Protein AF-A0A937T3F0-F1 (afdb_monomer_lite)

Radius of gyration: 25.73 Å; chains: 1; bounding box: 34×61×82 Å

Structure (mmCIF, N/CA/C/O backbone):
data_AF-A0A937T3F0-F1
#
_entry.id   AF-A0A937T3F0-F1
#
loop_
_atom_site.group_PDB
_atom_site.id
_atom_site.type_symbol
_atom_site.label_atom_id
_atom_site.label_alt_id
_atom_site.label_comp_id
_atom_site.label_asym_id
_atom_site.label_entity_id
_atom_site.label_seq_id
_atom_site.pdbx_PDB_ins_code
_atom_site.Cartn_x
_atom_site.Cartn_y
_atom_site.Cartn_z
_atom_site.occupancy
_atom_site.B_iso_or_equiv
_atom_site.auth_seq_id
_atom_site.auth_comp_id
_atom_site.auth_asym_id
_atom_site.auth_atom_id
_atom_site.pdbx_PDB_model_num
ATOM 1 N N . MET A 1 1 ? -2.212 37.760 59.067 1.00 41.66 1 MET A N 1
ATOM 2 C CA . MET A 1 1 ? -2.129 38.181 57.652 1.00 41.66 1 MET A CA 1
ATOM 3 C C . MET A 1 1 ? -2.619 36.973 56.883 1.00 41.66 1 MET A C 1
ATOM 5 O O . MET A 1 1 ? -1.853 36.043 56.664 1.00 41.66 1 MET A O 1
ATOM 9 N N . ASP A 1 2 ? -3.934 36.895 56.703 1.00 41.84 2 ASP A N 1
ATOM 10 C CA . ASP A 1 2 ? -4.606 35.639 56.376 1.00 41.84 2 ASP A CA 1
ATOM 11 C C . ASP A 1 2 ? -4.432 35.323 54.893 1.00 41.84 2 ASP A C 1
ATOM 13 O O . ASP A 1 2 ? -4.973 35.988 54.011 1.00 41.84 2 ASP A O 1
ATOM 17 N N . ILE A 1 3 ? -3.623 34.303 54.632 1.00 43.62 3 ILE A N 1
ATOM 18 C CA . ILE A 1 3 ? -3.515 33.634 53.343 1.00 43.62 3 ILE A CA 1
ATOM 19 C C . ILE A 1 3 ? -4.802 32.833 53.131 1.00 43.62 3 ILE A C 1
ATOM 21 O O . ILE A 1 3 ? -4.951 31.730 53.653 1.00 43.62 3 ILE A O 1
ATOM 25 N N . TYR A 1 4 ? -5.748 33.403 52.380 1.00 43.75 4 TYR A N 1
ATOM 26 C CA . TYR A 1 4 ? -6.885 32.670 51.826 1.00 43.75 4 TYR A CA 1
ATOM 27 C C . TYR A 1 4 ? -6.345 31.563 50.911 1.00 43.75 4 TYR A C 1
ATOM 29 O O . TYR A 1 4 ? -6.092 31.769 49.725 1.00 43.75 4 TYR A O 1
ATOM 37 N N . SER A 1 5 ? -6.145 30.372 51.475 1.00 49.00 5 SER A N 1
ATOM 38 C CA . SER A 1 5 ? -6.075 29.138 50.705 1.00 49.00 5 SER A CA 1
ATOM 39 C C . SER A 1 5 ? -7.492 28.871 50.210 1.00 49.00 5 SER A C 1
ATOM 41 O O . SER A 1 5 ? -8.308 28.254 50.893 1.00 49.00 5 SER A O 1
ATOM 43 N N . ILE A 1 6 ? -7.820 29.451 49.055 1.00 56.59 6 ILE A N 1
ATOM 44 C CA . ILE A 1 6 ? -9.038 29.138 48.314 1.00 56.59 6 ILE A CA 1
ATOM 45 C C . ILE A 1 6 ? -8.823 27.713 47.806 1.00 56.59 6 ILE A C 1
ATOM 47 O O . ILE A 1 6 ? -8.238 27.492 46.746 1.00 56.59 6 ILE A O 1
ATOM 51 N N . GLY A 1 7 ? -9.190 26.738 48.641 1.00 61.22 7 GLY A N 1
ATOM 52 C CA . GLY A 1 7 ? -9.279 25.345 48.231 1.00 61.22 7 GLY A CA 1
ATOM 53 C C . GLY A 1 7 ? -10.127 25.262 46.961 1.00 61.22 7 GLY A C 1
ATOM 54 O O . GLY A 1 7 ? -11.023 26.092 46.783 1.00 61.22 7 GLY A O 1
ATOM 55 N N . PRO A 1 8 ? -9.822 24.327 46.049 1.00 62.75 8 PRO A N 1
ATOM 56 C CA . PRO A 1 8 ? -10.472 24.284 44.751 1.00 62.75 8 PRO A CA 1
ATOM 57 C C . PRO A 1 8 ? -11.989 24.268 44.932 1.00 62.75 8 PRO A C 1
ATOM 59 O O . PRO A 1 8 ? -12.519 23.471 45.709 1.00 62.75 8 PRO A O 1
ATOM 62 N N . ASP A 1 9 ? -12.653 25.192 44.241 1.00 81.44 9 ASP A N 1
ATOM 63 C CA . ASP A 1 9 ? -14.085 25.416 44.362 1.00 81.44 9 ASP A CA 1
ATOM 64 C C . ASP A 1 9 ? -14.829 24.099 44.097 1.00 81.44 9 ASP A C 1
ATOM 66 O O . ASP A 1 9 ? -14.578 23.412 43.101 1.00 81.44 9 ASP A O 1
ATOM 70 N N . ARG A 1 10 ? -15.701 23.697 45.025 1.00 79.62 10 ARG A N 1
ATOM 71 C CA . ARG A 1 10 ? -16.351 22.373 45.007 1.00 79.62 10 ARG A CA 1
ATOM 72 C C . ARG A 1 10 ? -17.200 22.184 43.746 1.00 79.62 10 ARG A C 1
ATOM 74 O O . ARG A 1 10 ? -17.333 21.071 43.243 1.00 79.62 10 ARG A O 1
ATOM 81 N N . GLU A 1 11 ? -17.705 23.297 43.226 1.00 85.06 11 GLU A N 1
ATOM 82 C CA . GLU A 1 11 ? -18.419 23.401 41.959 1.00 85.06 11 GLU A CA 1
ATOM 83 C C . GLU A 1 11 ? -17.512 23.089 40.758 1.00 85.06 11 GLU A C 1
ATOM 85 O O . GLU A 1 11 ? -17.859 22.274 39.906 1.00 85.06 11 GLU A O 1
ATOM 90 N N . ILE A 1 12 ? -16.299 23.653 40.731 1.00 87.50 12 ILE A N 1
ATOM 91 C CA . ILE A 1 12 ? -15.310 23.388 39.675 1.00 87.50 12 ILE A CA 1
ATOM 92 C C . ILE A 1 12 ? -14.898 21.910 39.688 1.00 87.50 12 ILE A C 1
ATOM 94 O O . ILE A 1 12 ? -14.790 21.292 38.631 1.00 87.50 12 ILE A O 1
ATOM 98 N N . GLN A 1 13 ? -14.721 21.320 40.873 1.00 88.62 13 GLN A N 1
ATOM 99 C CA . GLN A 1 13 ? -14.405 19.892 41.012 1.00 88.62 13 GLN A CA 1
ATOM 100 C C . GLN A 1 13 ? -15.530 19.000 40.463 1.00 88.62 13 GLN A C 1
ATOM 102 O O . GLN A 1 13 ? -15.261 18.071 39.703 1.00 88.62 13 GLN A O 1
ATOM 107 N N . SER A 1 14 ? -16.791 19.330 40.762 1.00 90.38 14 SER A N 1
ATOM 108 C CA . SER A 1 14 ? -17.953 18.608 40.226 1.00 90.38 14 SER A CA 1
ATOM 109 C C . SER A 1 14 ? -18.028 18.684 38.697 1.00 90.38 14 SER A C 1
ATOM 111 O O . SER A 1 14 ? -18.298 17.683 38.034 1.00 90.38 14 SER A O 1
ATOM 113 N N . GLN A 1 15 ? -17.756 19.857 38.119 1.00 92.88 15 GLN A N 1
ATOM 114 C CA . GLN A 1 15 ? -17.772 20.049 36.666 1.00 92.88 15 GLN A CA 1
ATOM 115 C C . GLN A 1 15 ? -16.636 19.293 35.964 1.00 92.88 15 GLN A C 1
AT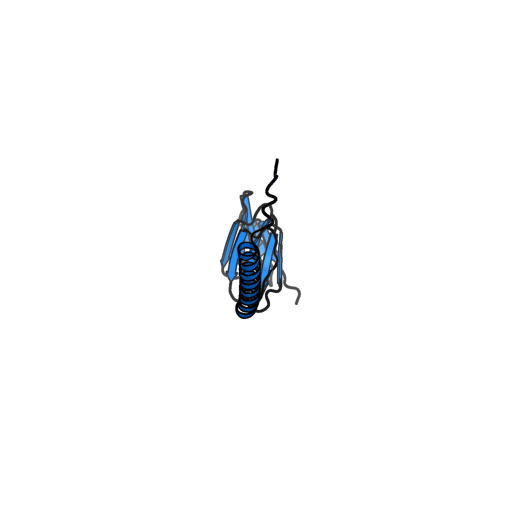OM 117 O O . GLN A 1 15 ? -16.852 18.715 34.897 1.00 92.88 15 GLN A O 1
ATOM 122 N N . ILE A 1 16 ? -15.435 19.253 36.553 1.00 92.38 16 ILE A N 1
ATOM 123 C CA . ILE A 1 16 ? -14.307 18.467 36.026 1.00 92.38 16 ILE A CA 1
ATOM 124 C C . ILE A 1 16 ? -14.658 16.979 36.012 1.00 92.38 16 ILE A C 1
ATOM 126 O O . ILE A 1 16 ? -14.412 16.296 35.015 1.00 92.38 16 ILE A O 1
ATOM 130 N N . GLU A 1 17 ? -15.254 16.475 37.088 1.00 94.56 17 GLU A N 1
ATOM 131 C CA . GLU A 1 17 ? -15.628 15.068 37.191 1.00 94.56 17 GLU A CA 1
ATOM 132 C C . GLU A 1 17 ? -16.739 14.698 36.195 1.00 94.56 17 GLU A C 1
ATOM 134 O O . GLU A 1 17 ? -16.662 13.673 35.511 1.00 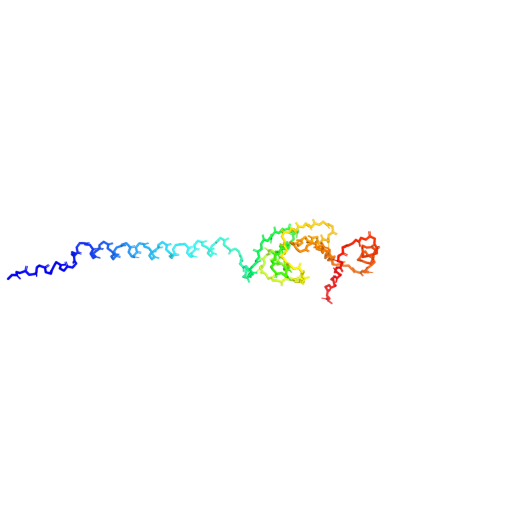94.56 17 GLU A O 1
ATOM 139 N N . GLU A 1 18 ? -17.721 15.581 36.003 1.00 95.25 18 GLU A N 1
ATOM 140 C CA . GLU A 1 18 ? -18.751 15.408 34.980 1.00 95.25 18 GLU A CA 1
ATOM 141 C C . GLU A 1 18 ? -18.164 15.397 33.560 1.00 95.25 18 GLU A C 1
ATOM 143 O O . GLU A 1 18 ? -18.478 14.510 32.759 1.00 95.25 18 GLU A O 1
ATOM 148 N N . LEU A 1 19 ? -17.295 16.357 33.232 1.00 92.56 19 LEU A N 1
ATOM 149 C CA . LEU A 1 19 ? -16.653 16.430 31.918 1.00 92.56 19 LEU A CA 1
ATOM 150 C C . LEU A 1 19 ? -15.767 15.211 31.655 1.00 92.56 19 LEU A C 1
ATOM 152 O O . LEU A 1 19 ? -15.778 14.678 30.544 1.00 92.56 19 LEU A O 1
ATOM 156 N N . THR A 1 20 ? -15.066 14.724 32.677 1.00 95.62 20 THR A N 1
ATOM 157 C CA . THR A 1 20 ? -14.244 13.510 32.596 1.00 95.62 20 THR A CA 1
ATOM 158 C C . THR A 1 20 ? -15.106 12.287 32.280 1.00 95.62 20 THR A C 1
ATOM 160 O O . THR A 1 20 ? -14.789 11.524 31.365 1.00 95.62 20 THR A O 1
ATOM 163 N N . ASN A 1 21 ? -16.254 12.140 32.947 1.00 95.56 21 ASN A N 1
ATOM 164 C CA . ASN A 1 21 ? -17.205 11.064 32.658 1.00 95.56 21 ASN A CA 1
ATOM 165 C C . ASN A 1 21 ? -17.787 11.165 31.241 1.00 95.56 21 ASN A C 1
ATOM 167 O O . ASN A 1 21 ? -17.891 10.161 30.533 1.00 95.56 21 ASN A O 1
ATOM 171 N N . ARG A 1 22 ? -18.129 12.376 30.784 1.00 96.06 22 ARG A N 1
ATOM 172 C CA . ARG A 1 22 ? -18.610 12.600 29.410 1.00 96.06 22 ARG A CA 1
ATOM 173 C C . ARG A 1 22 ? -17.548 12.225 28.375 1.00 96.06 22 ARG A C 1
ATOM 175 O O . ARG A 1 22 ? -17.883 11.573 27.386 1.00 96.06 22 ARG A O 1
ATOM 182 N N . LEU A 1 23 ? -16.283 12.583 28.607 1.00 94.12 23 LEU A N 1
ATOM 183 C CA . LEU A 1 23 ? -15.164 12.192 27.745 1.00 94.12 23 LEU A CA 1
ATOM 184 C C . LEU A 1 23 ? -15.004 10.670 27.679 1.00 94.12 23 LEU A C 1
ATOM 186 O O . LEU A 1 23 ? -14.900 10.128 26.580 1.00 94.12 23 LEU A O 1
ATOM 190 N N . ALA A 1 24 ? -15.074 9.976 28.816 1.00 93.06 24 ALA A N 1
ATOM 191 C CA . ALA A 1 24 ? -14.984 8.517 28.856 1.00 93.06 24 ALA A CA 1
ATOM 192 C C . ALA A 1 24 ? -16.114 7.841 28.052 1.00 93.06 24 ALA A C 1
ATOM 194 O O . ALA A 1 24 ? -15.871 6.916 27.273 1.00 93.06 24 ALA A O 1
ATOM 195 N N . VAL A 1 25 ? -17.350 8.341 28.173 1.00 93.44 25 VAL A N 1
ATOM 196 C CA . VAL A 1 25 ? -18.499 7.835 27.400 1.00 93.44 25 VAL A CA 1
ATOM 197 C C . VAL A 1 25 ? -18.318 8.073 25.899 1.00 93.44 25 VAL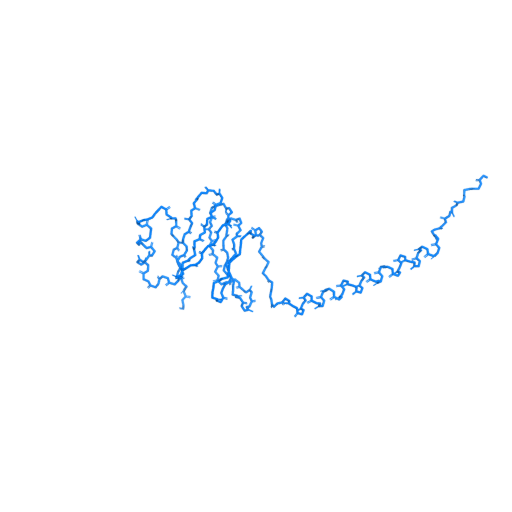 A C 1
ATOM 199 O O . VAL A 1 25 ? -18.634 7.193 25.094 1.00 93.44 25 VAL A O 1
ATOM 202 N N . LEU A 1 26 ? -17.814 9.245 25.501 1.00 90.69 26 LEU A N 1
ATOM 203 C CA . LEU A 1 26 ? -17.556 9.558 24.094 1.00 90.69 26 LEU A CA 1
ATOM 204 C C . LEU A 1 26 ? -16.450 8.672 23.510 1.00 90.69 26 LEU A C 1
ATOM 206 O O . LEU A 1 26 ? -16.637 8.130 22.423 1.00 90.69 26 LEU A O 1
ATOM 210 N N . GLN A 1 27 ? -15.366 8.441 24.253 1.00 90.31 27 GLN A N 1
ATOM 211 C CA . GLN A 1 27 ? -14.293 7.526 23.851 1.00 90.31 27 GLN A CA 1
ATOM 212 C C . GLN A 1 27 ? -14.798 6.085 23.682 1.00 90.31 27 GLN A C 1
ATOM 214 O O . GLN A 1 27 ? -14.465 5.421 22.700 1.00 90.31 27 GLN A O 1
ATOM 219 N N . ALA A 1 28 ? -15.658 5.605 24.586 1.00 84.38 28 ALA A N 1
ATOM 220 C CA . ALA A 1 28 ? -16.254 4.272 24.482 1.00 84.38 28 ALA A CA 1
ATOM 221 C C . ALA A 1 28 ? -17.187 4.138 23.263 1.00 84.38 28 ALA A C 1
ATOM 223 O O . ALA A 1 28 ? -17.158 3.126 22.552 1.00 84.38 28 ALA A O 1
ATOM 224 N N . LYS A 1 29 ? -17.995 5.171 22.980 1.00 86.38 29 LYS A N 1
ATOM 225 C CA . LYS A 1 29 ? -18.840 5.216 21.775 1.00 86.38 29 LYS A CA 1
ATOM 226 C C . LYS A 1 29 ? -18.002 5.237 20.501 1.00 86.38 29 LYS A C 1
ATOM 228 O O . LYS A 1 29 ? -18.317 4.505 19.568 1.00 86.38 29 LYS A O 1
ATOM 233 N N . GLU A 1 30 ? -16.932 6.025 20.471 1.00 84.25 30 GLU A N 1
ATOM 234 C CA . GLU A 1 30 ? -16.006 6.076 19.342 1.00 84.25 30 GLU A CA 1
ATOM 235 C C . GLU A 1 30 ? -15.343 4.714 19.095 1.00 84.25 30 GLU A C 1
ATOM 237 O O . GLU A 1 30 ? -15.343 4.240 17.962 1.00 84.25 30 GLU A O 1
ATOM 242 N N . ALA A 1 31 ? -14.852 4.040 20.140 1.00 74.38 31 ALA A N 1
ATOM 243 C CA . ALA A 1 31 ? -14.264 2.704 20.025 1.00 74.38 31 ALA A CA 1
ATOM 244 C C . ALA A 1 31 ? -15.266 1.673 19.474 1.00 74.38 31 ALA A C 1
ATOM 246 O O . ALA A 1 31 ? -14.933 0.866 18.604 1.00 74.38 31 ALA A O 1
ATOM 247 N N . THR A 1 32 ? -16.518 1.743 19.931 1.00 79.69 32 THR A N 1
ATOM 248 C CA . THR A 1 32 ? -17.601 0.869 19.457 1.00 79.69 32 THR A CA 1
ATOM 249 C C . THR A 1 32 ? -17.916 1.124 17.983 1.00 79.69 32 THR A C 1
ATOM 251 O O . THR A 1 32 ? -18.013 0.184 17.193 1.00 79.69 32 THR A O 1
ATOM 254 N N . LEU A 1 33 ? -18.026 2.395 17.586 1.00 78.19 33 LEU A N 1
ATOM 255 C CA . LEU A 1 33 ? -18.293 2.782 16.201 1.00 78.19 33 LEU A CA 1
ATOM 256 C C . LEU A 1 33 ? -17.140 2.400 15.271 1.00 78.19 33 LEU A C 1
ATOM 258 O O . LEU A 1 33 ? -17.393 1.844 14.200 1.00 78.19 33 LEU A O 1
ATOM 262 N N . ARG A 1 34 ? -15.891 2.622 15.698 1.00 70.88 34 ARG A N 1
ATOM 263 C CA . ARG A 1 34 ? -14.688 2.196 14.970 1.00 70.88 34 ARG A CA 1
ATOM 264 C C . ARG A 1 34 ? -14.755 0.703 14.660 1.00 70.88 34 ARG A C 1
ATOM 266 O O . ARG A 1 34 ? -14.687 0.339 13.492 1.00 70.88 34 ARG A O 1
ATOM 273 N N . ASN A 1 35 ? -15.011 -0.138 15.658 1.00 66.81 35 ASN A N 1
ATOM 274 C CA . ASN A 1 35 ? -15.095 -1.590 15.466 1.00 66.81 35 ASN A CA 1
ATOM 275 C C . ASN A 1 35 ? -16.307 -2.034 14.631 1.00 66.81 35 ASN A C 1
ATOM 277 O O . ASN A 1 35 ? -16.252 -3.072 13.981 1.00 66.81 35 ASN A O 1
ATOM 281 N N . SER A 1 36 ? -17.395 -1.259 14.620 1.00 74.25 36 SER A N 1
ATOM 282 C CA . SER A 1 36 ? -18.581 -1.572 13.809 1.00 74.25 36 SER A CA 1
ATOM 283 C C . SER A 1 36 ? -18.411 -1.257 12.316 1.00 74.25 36 SER A C 1
ATOM 285 O O . SER A 1 36 ? -19.098 -1.844 11.482 1.00 74.25 36 SER A O 1
ATOM 287 N N . CYS A 1 37 ? -17.505 -0.335 11.974 1.00 65.56 37 CYS A N 1
ATOM 288 C CA . CYS A 1 37 ? -17.327 0.177 10.612 1.00 65.56 37 CYS A CA 1
ATOM 289 C C . CYS A 1 37 ? -16.000 -0.276 9.968 1.00 65.56 37 CYS A C 1
ATOM 291 O O . CYS A 1 37 ? -15.902 -0.379 8.744 1.00 65.56 37 CYS A O 1
ATOM 293 N N . LEU A 1 38 ? -14.981 -0.599 10.774 1.00 71.38 38 LEU A N 1
ATOM 294 C CA . LEU A 1 38 ? -13.707 -1.147 10.305 1.00 71.38 38 LEU A CA 1
ATOM 295 C C . LEU A 1 38 ? -13.834 -2.647 10.052 1.00 71.38 38 LEU A C 1
ATOM 297 O O . LEU A 1 38 ? -13.865 -3.453 10.977 1.00 71.38 38 LEU A O 1
ATOM 301 N N . ARG A 1 39 ? -13.867 -3.030 8.772 1.00 78.50 39 ARG A N 1
ATOM 302 C CA . ARG A 1 39 ? -13.892 -4.447 8.381 1.00 78.50 39 ARG A CA 1
ATOM 303 C C . ARG A 1 39 ? -12.566 -5.152 8.689 1.00 78.50 39 ARG A C 1
ATOM 305 O O . ARG A 1 39 ? -12.562 -6.319 9.060 1.00 78.50 39 ARG A O 1
ATOM 312 N N . TRP A 1 40 ? -11.461 -4.440 8.507 1.00 86.81 40 TRP A N 1
ATOM 313 C CA . TRP A 1 40 ? -10.110 -4.838 8.884 1.00 86.81 40 TRP A CA 1
ATOM 314 C C . TRP A 1 40 ? -9.224 -3.591 8.919 1.00 86.81 40 TRP A C 1
ATOM 316 O O . TRP A 1 40 ? -9.561 -2.559 8.334 1.00 86.81 40 TRP A O 1
ATOM 326 N N . GLN A 1 41 ? -8.088 -3.697 9.599 1.00 82.94 41 GLN A N 1
ATOM 327 C CA . GLN A 1 41 ? -7.044 -2.681 9.617 1.00 82.94 41 GLN A CA 1
ATOM 328 C C . GLN A 1 41 ? -5.705 -3.366 9.362 1.00 82.94 41 GLN A C 1
ATOM 330 O O . GLN A 1 41 ? -5.439 -4.429 9.917 1.00 82.94 41 GLN A O 1
ATOM 335 N N . TYR A 1 42 ? -4.875 -2.746 8.530 1.00 84.38 42 TYR A N 1
ATOM 336 C CA . TYR A 1 42 ? -3.501 -3.170 8.304 1.00 84.38 42 TYR A CA 1
ATOM 337 C C . TYR A 1 42 ? -2.565 -2.151 8.957 1.00 84.38 42 TYR A C 1
ATOM 339 O O . TYR A 1 42 ? -2.666 -0.953 8.686 1.00 84.38 42 TYR A O 1
ATOM 347 N N . ALA A 1 43 ? -1.698 -2.620 9.852 1.00 81.12 43 ALA A N 1
ATOM 348 C CA . ALA A 1 43 ? -0.694 -1.795 10.510 1.00 81.12 43 ALA A CA 1
ATOM 349 C C . ALA A 1 43 ? 0.597 -1.826 9.681 1.00 81.12 43 ALA A C 1
ATOM 351 O O . ALA A 1 43 ? 1.464 -2.663 9.911 1.00 81.12 43 ALA A O 1
ATOM 352 N N . GLY A 1 44 ? 0.685 -0.935 8.694 1.00 77.12 44 GLY A N 1
ATOM 353 C CA . GLY A 1 44 ? 1.910 -0.684 7.940 1.00 77.12 44 GLY A CA 1
ATOM 354 C C . GLY A 1 44 ? 2.504 0.655 8.346 1.00 77.12 44 GLY A C 1
ATOM 355 O O . GLY A 1 44 ? 1.781 1.651 8.404 1.00 77.12 44 GLY A O 1
ATOM 356 N N . ASP A 1 45 ? 3.799 0.672 8.640 1.00 78.44 45 ASP A N 1
ATOM 357 C CA . ASP A 1 45 ? 4.516 1.908 8.941 1.00 78.44 45 ASP A CA 1
ATOM 358 C C . ASP A 1 45 ? 4.965 2.598 7.647 1.00 78.44 45 ASP A C 1
ATOM 360 O O . ASP A 1 45 ? 5.292 1.938 6.659 1.00 78.44 45 ASP A O 1
ATOM 364 N N . GLY A 1 46 ? 4.948 3.930 7.641 1.00 80.44 46 GLY A N 1
ATOM 365 C CA . GLY A 1 46 ? 5.455 4.728 6.523 1.00 80.44 46 GLY A CA 1
ATOM 366 C C . GLY A 1 46 ? 4.747 4.511 5.179 1.00 80.44 46 GLY A C 1
ATOM 367 O O . GLY A 1 46 ? 5.344 4.780 4.140 1.00 80.44 46 GLY A O 1
ATOM 368 N N . LEU A 1 47 ? 3.501 4.019 5.164 1.00 86.56 47 LEU A N 1
ATOM 369 C CA . LEU A 1 47 ? 2.714 3.883 3.935 1.00 86.56 47 LEU A CA 1
ATOM 370 C C . LEU 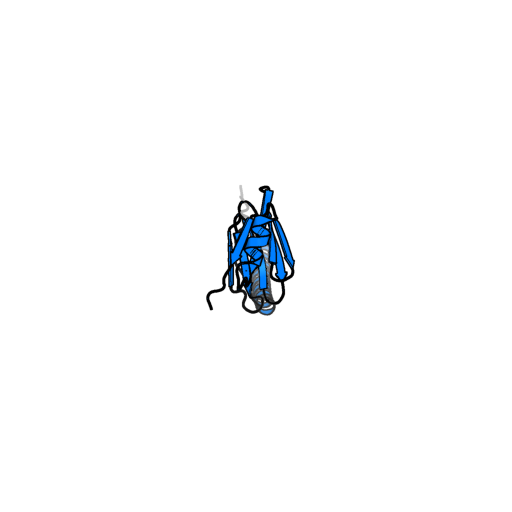A 1 47 ? 2.227 5.260 3.460 1.00 86.56 47 LEU A C 1
ATOM 372 O O . LEU A 1 47 ? 1.508 5.958 4.174 1.00 86.56 47 LEU A O 1
ATOM 376 N N . VAL A 1 48 ? 2.595 5.633 2.237 1.00 89.50 48 VAL A N 1
ATOM 377 C CA . VAL A 1 48 ? 2.324 6.946 1.632 1.00 89.50 48 VAL A CA 1
ATOM 378 C C . VAL A 1 48 ? 1.380 6.877 0.432 1.00 89.50 48 VAL A C 1
ATOM 380 O O . VAL A 1 48 ? 0.770 7.882 0.075 1.00 89.50 48 VAL A O 1
ATOM 383 N N . SER A 1 49 ? 1.225 5.707 -0.188 1.00 90.69 49 SER A N 1
ATOM 384 C CA . SER A 1 49 ? 0.366 5.512 -1.357 1.00 90.69 49 SER A CA 1
ATOM 385 C C . SER A 1 49 ? -0.508 4.266 -1.207 1.00 90.69 49 SER A C 1
ATOM 387 O O . SER A 1 49 ? -0.129 3.308 -0.538 1.00 90.69 49 SER A O 1
ATOM 389 N N . LEU A 1 50 ? -1.703 4.281 -1.808 1.00 92.88 50 LEU A N 1
ATOM 390 C CA . LEU A 1 50 ? -2.659 3.172 -1.772 1.00 92.88 50 LEU A CA 1
ATOM 391 C C . LEU A 1 50 ? -3.438 3.097 -3.089 1.00 92.88 50 LEU A C 1
ATOM 393 O O . LEU A 1 50 ? -4.010 4.089 -3.536 1.00 92.88 50 LEU A O 1
ATOM 397 N N . ILE A 1 51 ? -3.530 1.904 -3.669 1.00 94.06 51 ILE A N 1
ATOM 398 C CA . ILE A 1 51 ? -4.395 1.607 -4.811 1.00 94.06 51 ILE A CA 1
ATOM 399 C C . ILE A 1 51 ? -5.128 0.288 -4.582 1.00 94.06 51 ILE A C 1
ATOM 401 O O . ILE A 1 51 ? -4.598 -0.644 -3.988 1.00 94.06 51 ILE A O 1
ATOM 405 N N . LYS A 1 52 ? -6.363 0.186 -5.067 1.00 91.50 52 LYS A N 1
ATOM 406 C CA . LYS A 1 52 ? -7.115 -1.070 -5.077 1.00 91.50 52 LYS A CA 1
ATOM 407 C C . LYS A 1 52 ? -7.163 -1.623 -6.495 1.00 91.50 52 LYS A C 1
ATOM 409 O O . LYS A 1 52 ? -7.597 -0.918 -7.403 1.00 91.50 52 LYS A O 1
ATOM 414 N N . ALA A 1 53 ? -6.818 -2.894 -6.668 1.00 88.00 53 ALA A N 1
ATOM 415 C CA . ALA A 1 53 ? -6.986 -3.606 -7.928 1.00 88.00 53 ALA A CA 1
ATOM 416 C C . ALA A 1 53 ? -7.646 -4.969 -7.688 1.00 88.00 53 ALA A C 1
ATOM 418 O O . ALA A 1 53 ? -7.130 -5.825 -6.970 1.00 88.00 53 ALA A O 1
ATOM 419 N N . GLY A 1 54 ? -8.831 -5.161 -8.272 1.00 85.81 54 GLY A N 1
ATOM 420 C CA . GLY A 1 54 ? -9.633 -6.363 -8.050 1.00 85.81 54 GLY A CA 1
ATOM 421 C C . GLY A 1 54 ? -9.956 -6.581 -6.566 1.00 85.81 54 GLY A C 1
ATOM 422 O O . GLY A 1 54 ? -10.640 -5.763 -5.940 1.00 85.81 54 GLY A O 1
ATOM 423 N N . GLY A 1 55 ? -9.483 -7.707 -6.025 1.00 86.25 55 GLY A N 1
ATOM 424 C CA . GLY A 1 55 ? -9.648 -8.103 -4.624 1.00 86.25 55 GLY A CA 1
ATOM 425 C C . GLY A 1 55 ? -8.536 -7.639 -3.680 1.00 86.25 55 GLY A C 1
ATOM 426 O O . GLY A 1 55 ? -8.683 -7.828 -2.476 1.00 86.25 55 GLY A O 1
ATOM 427 N N . THR A 1 56 ? -7.474 -7.016 -4.193 1.00 89.12 56 THR A N 1
ATOM 428 C CA . THR A 1 56 ? -6.250 -6.714 -3.437 1.00 89.12 56 THR A CA 1
ATOM 429 C C . THR A 1 56 ? -6.027 -5.205 -3.354 1.00 89.12 56 THR A C 1
ATOM 431 O O . THR A 1 56 ? -6.289 -4.461 -4.303 1.00 89.12 56 THR A O 1
ATOM 434 N N . PHE A 1 57 ? -5.554 -4.740 -2.205 1.00 91.75 57 PHE A N 1
ATOM 435 C CA . PHE A 1 57 ? -5.052 -3.389 -1.993 1.00 91.75 57 PHE A CA 1
ATOM 436 C C . PHE A 1 57 ? -3.532 -3.409 -2.043 1.00 91.75 57 PHE A C 1
ATOM 438 O O . PHE A 1 57 ? -2.915 -4.241 -1.396 1.00 91.75 57 PHE A O 1
ATOM 445 N N . PHE A 1 58 ? -2.930 -2.489 -2.779 1.00 92.12 58 PHE A N 1
ATOM 446 C CA . PHE A 1 58 ? -1.491 -2.284 -2.798 1.00 92.12 58 PHE A CA 1
ATOM 447 C C . PHE A 1 58 ? -1.182 -0.978 -2.095 1.00 92.12 58 PHE A C 1
ATOM 449 O O . PHE A 1 58 ? -1.730 0.055 -2.478 1.00 92.12 58 PHE A O 1
ATOM 456 N N . ALA A 1 59 ? -0.324 -1.027 -1.086 1.00 93.62 59 ALA A N 1
ATOM 457 C CA . ALA A 1 59 ? 0.134 0.148 -0.370 1.00 93.62 59 ALA A CA 1
ATOM 458 C C . ALA A 1 59 ? 1.648 0.293 -0.516 1.00 93.62 59 ALA A C 1
ATOM 460 O O . ALA A 1 59 ? 2.383 -0.672 -0.332 1.00 93.62 59 ALA A O 1
ATOM 461 N N . GLY A 1 60 ? 2.106 1.486 -0.873 1.00 92.56 60 GLY A N 1
ATOM 462 C CA . GLY A 1 60 ? 3.518 1.810 -1.032 1.00 92.56 60 GLY A CA 1
ATOM 463 C C . GLY A 1 60 ? 4.004 2.649 0.139 1.00 92.56 60 GLY A C 1
ATOM 464 O O . GLY A 1 60 ? 3.300 3.559 0.573 1.00 92.56 60 GLY A O 1
ATOM 465 N N . GLY A 1 61 ? 5.195 2.347 0.641 1.00 91.69 61 GLY A N 1
ATOM 466 C CA . GLY A 1 61 ? 5.864 3.069 1.716 1.00 91.69 61 GLY A CA 1
ATOM 467 C C . GLY A 1 61 ? 7.373 3.156 1.509 1.00 91.69 61 GLY A C 1
ATOM 468 O O . GLY A 1 61 ? 7.878 2.948 0.401 1.00 91.69 61 GLY A O 1
ATOM 469 N N . THR A 1 62 ? 8.098 3.469 2.579 1.00 92.75 62 THR A N 1
ATOM 470 C CA . THR A 1 62 ? 9.560 3.603 2.548 1.00 92.75 62 THR A CA 1
ATOM 471 C C . THR A 1 62 ? 10.235 2.259 2.298 1.00 92.75 62 THR A C 1
ATOM 473 O O . THR A 1 62 ? 10.231 1.368 3.145 1.00 92.75 62 THR A O 1
ATOM 476 N N . GLY A 1 63 ? 10.813 2.102 1.108 1.00 89.81 63 GLY A N 1
ATOM 477 C CA . GLY A 1 63 ? 11.537 0.905 0.687 1.00 89.81 63 GLY A CA 1
ATOM 478 C C . GLY A 1 63 ? 10.659 -0.320 0.425 1.00 89.81 63 GLY A C 1
ATOM 479 O O . GLY A 1 63 ? 11.178 -1.403 0.147 1.00 89.81 63 GLY A O 1
ATOM 480 N N . VAL A 1 64 ? 9.333 -0.186 0.506 1.00 91.38 64 VAL A N 1
ATOM 481 C CA . VAL A 1 64 ? 8.422 -1.332 0.495 1.00 91.38 64 VAL A CA 1
ATOM 482 C C . VAL A 1 64 ? 7.120 -1.035 -0.231 1.00 91.38 64 VAL A C 1
ATOM 484 O O . VAL A 1 64 ? 6.603 0.079 -0.217 1.00 91.38 64 VAL A O 1
ATOM 487 N N . VAL A 1 65 ? 6.561 -2.074 -0.836 1.00 92.44 65 VAL A N 1
ATOM 488 C CA . VAL A 1 65 ? 5.188 -2.112 -1.323 1.00 92.44 65 VAL A CA 1
ATOM 489 C C . VAL A 1 65 ? 4.556 -3.395 -0.818 1.00 92.44 65 VAL A C 1
ATOM 491 O O . VAL A 1 65 ? 5.136 -4.467 -0.952 1.00 92.44 65 VAL A O 1
ATOM 494 N N . VAL A 1 66 ? 3.378 -3.296 -0.224 1.00 92.12 66 VAL A N 1
ATOM 495 C CA . VAL A 1 66 ? 2.649 -4.428 0.349 1.00 92.12 66 VAL A CA 1
ATOM 496 C C . VAL A 1 66 ? 1.341 -4.626 -0.397 1.00 92.12 66 VAL A C 1
ATOM 498 O O . VAL A 1 66 ? 0.678 -3.668 -0.789 1.00 92.12 66 VAL A O 1
ATOM 501 N N . GLY A 1 67 ? 0.975 -5.881 -0.615 1.00 91.81 67 GLY A N 1
ATOM 502 C CA . GLY A 1 67 ? -0.298 -6.312 -1.166 1.00 91.81 67 GLY A CA 1
ATOM 503 C C . GLY A 1 67 ? -1.130 -6.937 -0.058 1.00 91.81 67 GLY A C 1
ATOM 504 O O . GLY A 1 67 ? -0.702 -7.895 0.577 1.00 91.81 67 GLY A O 1
ATOM 505 N N . VAL A 1 68 ? -2.325 -6.412 0.166 1.00 91.00 68 VAL A N 1
ATOM 506 C CA . VAL A 1 68 ? -3.231 -6.791 1.248 1.00 91.00 68 VAL A CA 1
ATOM 507 C C . VAL A 1 68 ? -4.551 -7.275 0.655 1.00 91.00 68 VAL A C 1
ATOM 509 O O . VAL A 1 68 ? -5.166 -6.592 -0.164 1.00 91.00 68 VAL A O 1
ATOM 512 N N . ASP A 1 69 ? -5.022 -8.449 1.068 1.00 89.88 69 ASP A N 1
ATOM 513 C CA . ASP A 1 69 ? -6.328 -8.968 0.668 1.00 89.88 69 ASP A CA 1
ATOM 514 C C . ASP A 1 69 ? -7.446 -8.057 1.198 1.00 89.88 69 ASP A C 1
ATOM 516 O O . ASP A 1 69 ? -7.589 -7.819 2.398 1.00 89.88 69 ASP A O 1
ATOM 520 N N . GLY A 1 70 ? -8.284 -7.555 0.295 1.00 88.00 70 GLY A N 1
ATOM 521 C CA . GLY A 1 70 ? -9.312 -6.574 0.620 1.00 88.00 70 GLY A CA 1
ATOM 522 C C . GLY A 1 70 ? -10.500 -7.114 1.413 1.00 88.00 70 GLY A C 1
ATOM 523 O O . GLY A 1 70 ? -11.336 -6.322 1.855 1.00 88.00 70 GLY A O 1
ATOM 524 N N . LYS A 1 71 ? -10.618 -8.433 1.602 1.00 86.62 71 LYS A N 1
ATOM 525 C CA . LYS A 1 71 ? -11.661 -9.036 2.445 1.00 86.62 71 LYS A CA 1
ATOM 526 C C . LYS A 1 71 ? -11.183 -9.216 3.879 1.00 86.62 71 LYS A C 1
ATOM 528 O O . LYS A 1 71 ? -11.967 -8.982 4.794 1.00 86.62 71 LYS A O 1
ATOM 533 N N . THR A 1 72 ? -9.939 -9.642 4.050 1.00 86.69 72 THR A N 1
ATOM 534 C CA . THR A 1 72 ? -9.380 -10.091 5.331 1.00 86.69 72 THR A CA 1
ATOM 535 C C . THR A 1 72 ? -8.409 -9.098 5.956 1.00 86.69 72 THR A C 1
ATOM 537 O O . THR A 1 72 ? -8.176 -9.176 7.158 1.00 86.69 72 THR A O 1
ATOM 540 N N . GLY A 1 73 ? -7.837 -8.184 5.169 1.00 87.12 73 GLY A N 1
ATOM 541 C CA . GLY A 1 73 ? -6.782 -7.280 5.622 1.00 87.12 73 GLY A CA 1
ATOM 542 C C . GLY A 1 73 ? -5.435 -7.965 5.840 1.00 87.12 73 GLY A C 1
ATOM 543 O O . GLY A 1 73 ? -4.551 -7.376 6.458 1.00 87.12 73 GLY A O 1
ATOM 544 N N . LYS A 1 74 ? -5.271 -9.207 5.369 1.00 87.06 74 LYS A N 1
ATOM 545 C CA . LYS A 1 74 ? -4.009 -9.942 5.471 1.00 87.06 74 LYS A CA 1
ATOM 546 C C . LYS A 1 74 ? -3.075 -9.575 4.335 1.00 87.06 74 LYS A C 1
ATOM 548 O O . LYS A 1 74 ? -3.505 -9.479 3.189 1.00 87.06 74 LYS A O 1
ATOM 553 N N . GLU A 1 75 ? -1.798 -9.4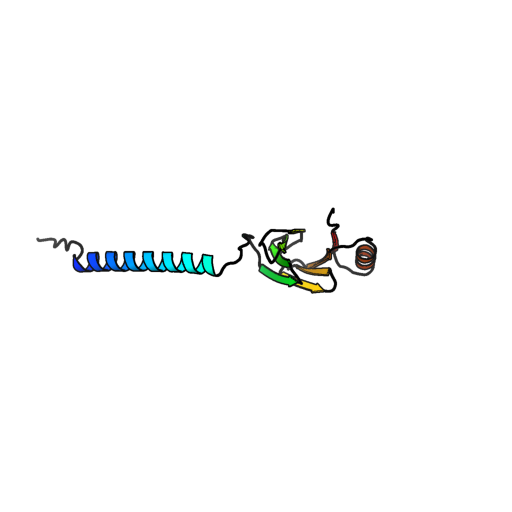34 4.655 1.00 89.50 75 GLU A N 1
ATOM 554 C CA . GLU A 1 75 ? -0.753 -9.346 3.645 1.00 89.50 75 GLU A CA 1
ATOM 555 C C . GLU A 1 75 ? -0.700 -10.649 2.842 1.00 89.50 75 GLU A C 1
ATOM 557 O O . GLU A 1 75 ? -0.622 -11.741 3.406 1.00 89.50 75 GLU A O 1
ATOM 562 N N . VAL A 1 76 ? -0.800 -10.520 1.526 1.00 87.31 76 VAL A N 1
ATOM 563 C CA . VAL A 1 76 ? -0.683 -11.615 0.556 1.00 87.31 76 VAL A CA 1
ATOM 564 C C . VAL A 1 76 ? 0.584 -11.496 -0.278 1.00 87.31 76 VAL A C 1
ATOM 566 O O . VAL A 1 76 ? 0.956 -12.442 -0.966 1.00 87.31 76 VAL A O 1
ATOM 569 N N . TRP A 1 77 ? 1.225 -10.328 -0.257 1.00 86.38 77 TRP A N 1
ATOM 570 C CA . TRP A 1 77 ? 2.381 -10.033 -1.082 1.00 86.38 77 TRP A CA 1
ATOM 571 C C . TRP A 1 77 ? 3.204 -8.878 -0.497 1.00 86.38 77 TRP A C 1
ATOM 573 O O . TRP A 1 77 ? 2.643 -7.955 0.090 1.00 86.38 77 TRP A O 1
ATOM 583 N N . GLN A 1 78 ? 4.516 -8.890 -0.729 1.00 88.44 78 GLN A N 1
ATOM 584 C CA . GLN A 1 78 ? 5.421 -7.795 -0.397 1.00 88.44 78 GLN A CA 1
ATOM 585 C C . GLN A 1 78 ? 6.520 -7.682 -1.463 1.00 88.44 78 GLN A C 1
ATOM 587 O O . GLN A 1 78 ? 7.074 -8.684 -1.915 1.00 88.44 78 GLN A O 1
ATOM 592 N N . GLY A 1 79 ? 6.846 -6.454 -1.855 1.00 88.44 79 GLY A N 1
ATOM 593 C CA . GLY A 1 79 ? 7.934 -6.118 -2.763 1.00 88.44 79 GLY A CA 1
ATOM 594 C C . GLY A 1 79 ? 8.833 -5.043 -2.170 1.00 88.44 79 GLY A C 1
ATOM 595 O O . GLY A 1 79 ? 8.363 -4.102 -1.534 1.00 88.44 79 GLY A O 1
ATOM 596 N N . THR A 1 80 ? 10.137 -5.168 -2.393 1.00 89.88 80 THR A N 1
ATOM 597 C CA . THR A 1 80 ? 11.123 -4.166 -1.974 1.00 89.88 80 THR A CA 1
ATOM 598 C C . THR A 1 80 ? 11.378 -3.182 -3.106 1.00 89.88 80 THR A C 1
ATOM 600 O O . THR A 1 80 ? 11.567 -3.579 -4.258 1.00 89.88 80 THR A O 1
ATOM 603 N N . VAL A 1 81 ? 11.419 -1.898 -2.770 1.00 90.25 81 VAL A N 1
ATOM 604 C CA . VAL A 1 81 ? 11.789 -0.817 -3.687 1.00 90.25 81 VAL A CA 1
ATOM 605 C C . VAL A 1 81 ? 12.902 0.030 -3.073 1.00 90.25 81 VAL A C 1
ATOM 607 O O . VAL A 1 81 ? 13.250 -0.123 -1.907 1.00 90.25 81 VAL A O 1
ATOM 610 N N . THR A 1 82 ? 13.503 0.907 -3.872 1.00 90.56 82 THR A N 1
ATOM 611 C CA . THR A 1 82 ? 14.544 1.843 -3.414 1.00 90.56 82 THR A CA 1
ATOM 612 C C . THR A 1 82 ? 13.922 3.232 -3.337 1.00 90.56 82 THR A C 1
ATOM 614 O O . THR A 1 82 ? 13.385 3.697 -4.346 1.00 90.56 82 THR A O 1
ATOM 617 N N . GLY A 1 83 ? 13.935 3.832 -2.147 1.00 89.44 83 GLY A N 1
ATOM 618 C CA . GLY A 1 83 ? 13.203 5.057 -1.827 1.00 89.44 83 GLY A CA 1
ATOM 619 C C . GLY A 1 83 ? 11.752 4.818 -1.409 1.00 89.44 83 GLY A C 1
ATOM 620 O O . GLY A 1 83 ? 11.328 3.689 -1.160 1.00 89.44 83 GLY A O 1
ATOM 621 N N . ASP A 1 84 ? 10.977 5.894 -1.348 1.00 90.62 84 ASP A N 1
ATOM 622 C CA . ASP A 1 84 ? 9.560 5.875 -0.995 1.00 90.62 84 ASP A CA 1
ATOM 623 C C . ASP A 1 84 ? 8.702 5.572 -2.221 1.00 90.62 84 ASP A C 1
ATOM 625 O O . ASP A 1 84 ? 8.786 6.268 -3.237 1.00 90.62 84 ASP A O 1
ATOM 629 N N . ALA A 1 85 ? 7.839 4.562 -2.122 1.00 92.44 85 ALA A N 1
ATOM 630 C CA . ALA A 1 85 ? 6.859 4.244 -3.155 1.00 92.44 85 ALA A CA 1
ATOM 631 C C . ALA A 1 85 ? 5.722 5.281 -3.170 1.00 92.44 85 ALA A C 1
ATOM 633 O O . ALA A 1 85 ? 4.705 5.128 -2.491 1.00 92.44 85 ALA A O 1
ATOM 634 N N . VAL A 1 86 ? 5.892 6.342 -3.960 1.00 91.06 86 VAL A N 1
ATOM 635 C CA . VAL A 1 86 ? 4.988 7.503 -3.994 1.00 91.06 86 VAL A CA 1
ATOM 636 C C . VAL A 1 86 ? 3.842 7.362 -4.993 1.00 91.06 86 VAL A C 1
ATOM 638 O O . VAL A 1 86 ? 2.754 7.880 -4.748 1.00 91.06 86 VAL A O 1
ATOM 641 N N . GLY A 1 87 ? 4.056 6.670 -6.112 1.00 90.88 87 GLY A N 1
ATOM 642 C CA . GLY A 1 87 ? 3.038 6.477 -7.142 1.00 90.88 87 GLY A CA 1
ATOM 643 C C . GLY A 1 87 ? 2.821 5.004 -7.436 1.00 90.88 87 GLY A C 1
ATOM 644 O O . GLY A 1 87 ? 3.778 4.259 -7.624 1.00 90.88 87 GLY A O 1
ATOM 645 N N . LEU A 1 88 ? 1.555 4.596 -7.496 1.00 93.19 88 LEU A N 1
ATOM 646 C CA . LEU A 1 88 ? 1.147 3.230 -7.803 1.00 93.19 88 LEU A CA 1
ATOM 647 C C . LEU A 1 88 ? 0.148 3.246 -8.958 1.00 93.19 88 LEU A C 1
ATOM 649 O O . LEU A 1 88 ? -0.823 4.003 -8.933 1.00 93.19 88 LEU A O 1
ATOM 653 N N . ALA A 1 89 ? 0.354 2.381 -9.945 1.00 93.56 89 ALA A N 1
ATOM 654 C CA . ALA A 1 89 ? -0.602 2.149 -11.020 1.00 93.56 89 ALA A CA 1
ATOM 655 C C . ALA A 1 89 ? -0.700 0.653 -11.306 1.00 93.56 89 ALA A C 1
ATOM 657 O O . ALA A 1 89 ? 0.317 -0.025 -11.421 1.00 93.56 89 ALA A O 1
ATOM 658 N N . VAL A 1 90 ? -1.922 0.135 -11.428 1.00 90.81 90 VAL A N 1
ATOM 659 C CA . VAL A 1 90 ? -2.153 -1.281 -11.731 1.00 90.81 90 VAL A CA 1
ATOM 660 C C . VAL A 1 90 ? -2.902 -1.414 -13.045 1.00 90.81 90 VAL A C 1
ATOM 662 O O . VAL A 1 90 ? -3.946 -0.792 -13.236 1.00 90.81 90 VAL A O 1
ATOM 665 N N . SER A 1 91 ? -2.393 -2.264 -13.930 1.00 86.62 91 SER A N 1
ATOM 666 C CA . SER A 1 91 ? -3.042 -2.612 -15.193 1.00 86.62 91 SER A CA 1
ATOM 667 C C . SER A 1 91 ? -2.651 -4.020 -15.619 1.00 86.62 91 SER A C 1
ATOM 669 O O . SER A 1 91 ? -1.467 -4.342 -15.602 1.00 86.62 91 SER A O 1
ATOM 671 N N . ASP A 1 92 ? -3.624 -4.828 -16.044 1.00 83.44 92 ASP A N 1
ATOM 672 C CA . ASP A 1 92 ? -3.391 -6.136 -16.680 1.00 83.44 92 ASP A CA 1
ATOM 673 C C . ASP A 1 92 ? -2.397 -7.044 -15.918 1.00 83.44 92 ASP A C 1
ATOM 675 O O . ASP A 1 92 ? -1.418 -7.543 -16.467 1.00 83.44 92 ASP A O 1
ATOM 679 N N . GLY A 1 93 ? -2.592 -7.174 -14.599 1.00 81.75 93 GLY A N 1
ATOM 680 C CA . GLY A 1 93 ? -1.729 -7.994 -13.733 1.00 81.75 93 GLY A CA 1
ATOM 681 C C . GLY A 1 93 ? -0.350 -7.394 -13.429 1.00 81.75 93 GLY A C 1
ATOM 682 O O . GLY A 1 93 ? 0.500 -8.063 -12.846 1.00 81.75 93 GLY A O 1
ATOM 683 N N . ARG A 1 94 ? -0.105 -6.134 -13.798 1.00 86.88 94 ARG A N 1
ATOM 684 C CA . ARG A 1 94 ? 1.161 -5.431 -13.555 1.00 86.88 94 ARG A CA 1
ATOM 685 C C . ARG A 1 94 ? 0.943 -4.273 -12.603 1.00 86.88 94 ARG A C 1
ATOM 687 O O . ARG A 1 94 ? 0.031 -3.475 -12.807 1.00 86.88 94 ARG A O 1
ATOM 694 N N . LEU A 1 95 ? 1.799 -4.170 -11.599 1.00 90.25 95 LEU A N 1
ATOM 695 C CA . LEU A 1 95 ? 1.871 -3.052 -10.673 1.00 90.25 95 LEU A CA 1
ATOM 696 C C . LEU A 1 95 ? 3.126 -2.235 -10.988 1.00 90.25 95 LEU A C 1
ATOM 698 O O . LEU A 1 95 ? 4.250 -2.696 -10.805 1.00 90.25 95 LEU A O 1
ATOM 702 N N . LEU A 1 96 ? 2.919 -1.012 -11.456 1.00 92.06 96 LEU A N 1
ATOM 703 C CA . LEU A 1 96 ? 3.959 -0.010 -11.627 1.00 92.06 96 LEU A CA 1
ATOM 704 C C . LEU A 1 96 ? 4.083 0.811 -10.349 1.00 92.06 96 LEU A C 1
ATOM 706 O O . LEU A 1 96 ? 3.078 1.266 -9.799 1.00 92.06 96 LEU A O 1
ATOM 710 N N . VAL A 1 97 ? 5.319 1.014 -9.910 1.00 93.38 97 VAL A N 1
ATOM 711 C CA . VAL A 1 97 ? 5.649 1.745 -8.690 1.00 93.38 97 VAL A CA 1
ATOM 712 C C . VAL A 1 97 ? 6.715 2.772 -9.013 1.00 93.38 97 VAL A C 1
ATOM 714 O O . VA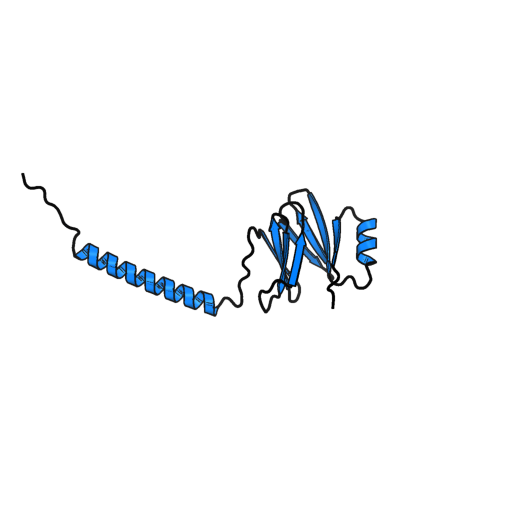L A 1 97 ? 7.835 2.408 -9.365 1.00 93.38 97 VAL A O 1
ATOM 717 N N . SER A 1 98 ? 6.380 4.050 -8.892 1.00 92.69 98 SER A N 1
ATOM 718 C CA . SER A 1 98 ? 7.366 5.124 -8.963 1.00 92.69 98 SER A CA 1
ATOM 719 C C . SER A 1 98 ? 7.896 5.436 -7.572 1.00 92.69 98 SER A C 1
ATOM 721 O O . SER A 1 98 ? 7.126 5.543 -6.611 1.00 92.69 98 SER A O 1
ATOM 723 N N . THR A 1 99 ? 9.215 5.602 -7.474 1.00 92.06 99 THR A N 1
ATOM 724 C CA . THR A 1 99 ? 9.857 6.038 -6.236 1.00 92.06 99 THR A CA 1
ATOM 725 C C . THR A 1 99 ? 10.389 7.458 -6.348 1.00 92.06 99 THR A C 1
ATOM 727 O O . THR A 1 99 ? 10.665 7.958 -7.440 1.00 92.06 99 THR A O 1
ATOM 730 N N . ASN A 1 100 ? 10.520 8.133 -5.208 1.00 90.38 100 ASN A N 1
ATOM 731 C CA . ASN A 1 100 ? 11.121 9.469 -5.135 1.00 90.38 100 ASN A CA 1
ATOM 732 C C . ASN A 1 100 ? 12.627 9.486 -5.459 1.00 90.38 100 ASN A C 1
ATOM 734 O O . ASN A 1 100 ? 13.179 10.553 -5.711 1.00 90.38 100 ASN A O 1
ATOM 738 N N . GLU A 1 101 ? 13.280 8.325 -5.490 1.00 87.56 101 GLU A N 1
ATOM 739 C CA . GLU A 1 101 ? 14.704 8.191 -5.815 1.00 87.56 101 GLU A CA 1
ATOM 740 C C . GLU A 1 101 ? 14.970 7.996 -7.315 1.00 87.56 101 GLU A C 1
ATOM 742 O O . GLU A 1 101 ? 16.125 7.939 -7.735 1.00 87.56 101 GLU A O 1
ATOM 747 N N . GLY A 1 102 ? 13.917 7.923 -8.138 1.00 83.31 102 GLY A N 1
ATOM 748 C CA . GLY A 1 102 ? 14.009 7.902 -9.599 1.00 83.31 102 GLY A CA 1
ATOM 749 C C . GLY A 1 102 ? 13.605 6.581 -10.263 1.00 83.31 102 GLY A C 1
ATOM 750 O O . GLY A 1 102 ? 12.881 6.639 -11.259 1.00 83.31 102 GLY A O 1
ATOM 751 N N . PRO A 1 103 ? 14.016 5.393 -9.769 1.00 84.31 103 PRO A N 1
ATOM 752 C CA . PRO A 1 103 ? 13.621 4.133 -10.383 1.00 84.31 103 PRO A CA 1
ATOM 753 C C . PRO A 1 103 ? 12.104 3.922 -10.389 1.00 84.31 103 PRO A C 1
ATOM 755 O O . PRO A 1 103 ? 11.417 4.124 -9.388 1.00 84.31 103 PRO A O 1
ATOM 758 N N . ILE A 1 104 ? 11.599 3.421 -11.516 1.00 88.94 104 ILE A N 1
ATOM 759 C CA . ILE A 1 104 ? 10.246 2.875 -11.614 1.00 88.94 104 ILE A CA 1
ATOM 760 C C . ILE A 1 104 ? 10.359 1.352 -11.624 1.00 88.94 104 ILE A C 1
ATOM 762 O O . ILE A 1 104 ? 11.065 0.762 -12.450 1.00 88.94 104 ILE A O 1
ATOM 766 N N . TYR A 1 105 ? 9.666 0.725 -10.683 1.00 89.00 105 TYR A N 1
ATOM 767 C CA . TYR A 1 105 ? 9.560 -0.718 -10.561 1.00 89.00 105 TYR A CA 1
ATOM 768 C C . TYR A 1 105 ? 8.305 -1.206 -11.277 1.00 89.00 105 TYR A C 1
ATOM 770 O O . TYR A 1 105 ? 7.258 -0.562 -11.228 1.00 89.00 105 TYR A O 1
ATOM 778 N N . CYS A 1 106 ? 8.402 -2.360 -11.927 1.00 89.75 106 CYS A N 1
ATOM 779 C CA . CYS A 1 106 ? 7.257 -3.056 -12.498 1.00 89.75 106 CYS A CA 1
ATOM 780 C C . CYS A 1 106 ? 7.202 -4.459 -11.903 1.00 89.75 106 CYS A C 1
ATOM 782 O O . CYS A 1 106 ? 8.040 -5.311 -12.208 1.00 89.75 106 CYS A O 1
ATOM 784 N N . PHE A 1 107 ? 6.218 -4.677 -11.042 1.00 86.19 107 PHE A N 1
ATOM 785 C CA . PHE A 1 107 ? 5.911 -5.971 -10.461 1.00 86.19 107 PHE A CA 1
ATOM 786 C C . PHE A 1 107 ? 4.889 -6.666 -11.352 1.00 86.19 107 PHE A C 1
ATOM 788 O O . PHE A 1 107 ? 3.779 -6.168 -11.544 1.00 86.19 107 PHE A O 1
ATOM 795 N N . VAL A 1 108 ? 5.269 -7.806 -11.919 1.00 83.31 108 VAL A N 1
ATOM 796 C CA . VAL A 1 108 ? 4.360 -8.626 -12.723 1.00 83.31 108 VAL A CA 1
ATOM 797 C C . VAL A 1 108 ? 3.852 -9.751 -11.833 1.00 83.31 108 VAL A C 1
ATOM 799 O O . VAL A 1 108 ? 4.638 -10.584 -11.387 1.00 83.31 108 VAL A O 1
ATOM 802 N N . LEU A 1 109 ? 2.551 -9.735 -11.555 1.00 72.81 109 LEU A N 1
ATOM 803 C CA . LEU A 1 109 ? 1.869 -10.751 -10.759 1.00 72.81 109 LEU A CA 1
ATOM 804 C C . LEU A 1 109 ? 1.431 -11.890 -11.691 1.00 72.81 109 LEU A C 1
ATOM 806 O O . LEU A 1 109 ? 1.011 -11.634 -12.820 1.00 72.81 109 LEU A O 1
ATOM 810 N N . ASP A 1 110 ? 1.546 -13.138 -11.233 1.00 64.44 110 ASP A N 1
ATOM 811 C CA . ASP A 1 110 ? 1.151 -14.348 -11.972 1.00 64.44 110 ASP A CA 1
ATOM 812 C C . ASP A 1 110 ? 1.835 -14.508 -13.347 1.00 64.44 110 ASP A C 1
ATOM 814 O O . ASP A 1 110 ? 1.223 -14.899 -14.347 1.00 64.44 110 ASP A O 1
ATOM 818 N N . CYS A 1 111 ? 3.140 -14.234 -13.433 1.00 53.50 111 CYS A N 1
ATOM 819 C CA . CYS A 1 111 ? 3.912 -14.475 -14.652 1.00 53.50 111 CYS A CA 1
ATOM 820 C C . CYS A 1 111 ? 4.226 -15.969 -14.849 1.00 53.50 111 CYS A C 1
ATOM 822 O O . CYS A 1 111 ? 5.382 -16.374 -14.821 1.00 53.50 111 CYS A O 1
ATOM 824 N N . ASN A 1 112 ? 3.193 -16.760 -15.151 1.00 51.91 112 ASN A N 1
ATOM 825 C CA . ASN A 1 112 ? 3.191 -18.219 -15.352 1.00 51.91 112 ASN A CA 1
ATOM 826 C C . ASN A 1 112 ? 4.257 -18.762 -16.336 1.00 51.91 112 ASN A C 1
ATOM 828 O O . ASN A 1 112 ? 4.438 -19.971 -16.449 1.00 51.91 112 ASN A O 1
ATOM 832 N N . THR A 1 113 ? 4.909 -17.894 -17.114 1.00 55.53 113 THR A N 1
ATOM 833 C CA . THR A 1 113 ? 5.935 -18.259 -18.104 1.00 55.53 113 THR A CA 1
ATOM 834 C C . THR A 1 113 ? 7.169 -17.352 -18.099 1.00 55.53 113 THR A C 1
ATOM 836 O O . THR A 1 113 ? 8.012 -17.511 -18.979 1.00 55.53 113 THR A O 1
ATOM 839 N N . GLY A 1 114 ? 7.276 -16.352 -17.208 1.00 60.59 114 GLY A N 1
ATOM 840 C CA . GLY A 1 114 ? 8.407 -15.400 -17.126 1.00 60.59 114 GLY A CA 1
ATOM 841 C C . GLY A 1 114 ? 8.690 -14.532 -18.374 1.00 60.59 114 GLY A C 1
ATOM 842 O O . GLY A 1 114 ? 9.353 -13.502 -18.284 1.00 60.59 114 GLY A O 1
ATOM 843 N N . ARG A 1 115 ? 8.151 -14.890 -19.546 1.00 67.25 115 ARG A N 1
ATOM 844 C CA . ARG A 1 115 ? 8.432 -14.291 -20.858 1.00 67.25 115 ARG A CA 1
ATOM 845 C C . ARG A 1 115 ? 8.062 -12.816 -20.931 1.00 67.25 115 ARG A C 1
ATOM 847 O O . ARG A 1 115 ? 8.829 -12.028 -21.464 1.00 67.25 115 ARG A O 1
ATOM 854 N N . LEU A 1 116 ? 6.920 -12.439 -20.357 1.00 68.31 116 LEU A N 1
ATOM 855 C CA . LEU A 1 116 ? 6.487 -11.040 -20.299 1.00 68.31 116 LEU A CA 1
ATOM 856 C C . LEU A 1 116 ? 7.407 -10.200 -19.406 1.00 68.31 116 LEU A C 1
ATOM 858 O O . LEU A 1 116 ? 7.771 -9.092 -19.786 1.00 68.31 116 LEU A O 1
ATOM 862 N N . ALA A 1 117 ? 7.830 -10.739 -18.257 1.00 70.19 117 ALA A N 1
ATOM 863 C CA . ALA A 1 117 ? 8.800 -10.071 -17.392 1.00 70.19 117 ALA A CA 1
ATOM 864 C C . ALA A 1 117 ? 10.155 -9.908 -18.106 1.00 70.19 117 ALA A C 1
ATOM 866 O O . ALA A 1 117 ? 10.767 -8.845 -18.038 1.00 70.19 117 ALA A O 1
ATOM 867 N N . PHE A 1 118 ? 10.577 -10.922 -18.865 1.00 67.81 118 PHE A N 1
ATOM 868 C CA . PHE A 1 118 ? 11.814 -10.891 -19.642 1.00 67.81 118 PHE A CA 1
ATOM 869 C C . PHE A 1 118 ? 11.775 -9.883 -20.803 1.00 67.81 118 PHE A C 1
ATOM 871 O O . PHE A 1 118 ? 12.726 -9.132 -21.006 1.00 67.81 118 PHE A O 1
ATOM 878 N N . GLU A 1 119 ? 10.674 -9.825 -21.556 1.00 72.25 119 GLU A N 1
ATOM 879 C CA . GLU A 1 119 ? 10.499 -8.850 -22.641 1.00 72.25 119 GLU A CA 1
ATOM 880 C C . GLU A 1 119 ? 10.447 -7.412 -22.113 1.00 72.25 119 GLU A C 1
ATOM 882 O O . GLU A 1 119 ? 11.066 -6.526 -22.703 1.00 72.25 119 GLU A O 1
ATOM 887 N N . LEU A 1 120 ? 9.773 -7.180 -20.982 1.00 70.81 120 LEU A N 1
ATOM 888 C CA . LEU A 1 120 ? 9.765 -5.877 -20.319 1.00 70.81 120 LEU A CA 1
ATOM 889 C C . LEU A 1 120 ? 11.165 -5.481 -19.846 1.00 70.81 120 LEU A C 1
ATOM 891 O O . LEU A 1 120 ? 11.587 -4.359 -20.101 1.00 70.81 120 LEU A O 1
ATOM 895 N N . ALA A 1 121 ? 11.910 -6.397 -19.224 1.00 74.44 121 ALA A N 1
ATOM 896 C CA . ALA A 1 121 ? 13.257 -6.111 -18.728 1.00 74.44 121 ALA A CA 1
ATOM 897 C C . ALA A 1 121 ? 14.233 -5.794 -19.868 1.00 74.44 121 ALA A C 1
ATOM 899 O O . ALA A 1 121 ? 15.159 -5.011 -19.699 1.00 74.44 121 ALA A O 1
ATOM 900 N N . ARG A 1 122 ? 14.021 -6.394 -21.044 1.00 77.81 122 ARG A N 1
ATOM 901 C CA . ARG A 1 122 ? 14.866 -6.181 -22.221 1.00 77.81 122 ARG A CA 1
ATOM 902 C C . ARG A 1 122 ? 14.539 -4.895 -22.982 1.00 77.81 122 ARG A C 1
ATOM 904 O O . ARG A 1 122 ? 15.432 -4.327 -23.601 1.00 77.81 122 ARG A O 1
ATOM 911 N N . ASN A 1 123 ? 13.277 -4.473 -22.979 1.00 81.88 123 ASN A N 1
ATOM 912 C CA . ASN A 1 123 ? 12.794 -3.370 -23.816 1.00 81.88 123 ASN A CA 1
ATOM 913 C C . ASN A 1 123 ? 12.425 -2.110 -23.019 1.00 81.88 123 ASN A C 1
ATOM 915 O O . ASN A 1 123 ? 11.844 -1.184 -23.584 1.00 81.88 123 ASN A O 1
ATOM 919 N N . SER A 1 124 ? 12.718 -2.065 -21.719 1.00 75.31 124 SER A N 1
ATOM 920 C CA . SER A 1 124 ? 12.458 -0.898 -20.877 1.00 75.31 124 SER A CA 1
ATOM 921 C C . SER A 1 124 ? 13.585 -0.662 -19.877 1.00 75.31 124 SER A C 1
ATOM 923 O O . SER A 1 124 ? 14.285 -1.588 -19.485 1.00 75.31 124 SER A O 1
ATOM 925 N N . GLU A 1 125 ? 13.714 0.584 -19.428 1.00 78.81 125 GLU A N 1
ATOM 926 C CA . GLU A 1 125 ? 14.631 1.000 -18.355 1.00 78.81 125 GLU A CA 1
ATOM 927 C C . GLU A 1 125 ? 14.071 0.675 -16.950 1.00 78.81 125 GLU A C 1
ATOM 929 O O . GLU A 1 125 ? 14.590 1.136 -15.933 1.00 78.81 125 GLU A O 1
ATOM 934 N N . PHE A 1 126 ? 12.969 -0.079 -16.861 1.00 79.69 126 PHE A N 1
ATOM 935 C CA . PHE A 1 126 ? 12.326 -0.390 -15.589 1.00 79.69 126 PHE A CA 1
ATOM 936 C C . PHE A 1 126 ? 13.024 -1.534 -14.864 1.00 79.69 126 PHE A C 1
ATOM 938 O O . PHE A 1 126 ? 13.433 -2.532 -15.462 1.00 79.69 126 PHE A O 1
ATOM 945 N N . LYS A 1 127 ? 13.060 -1.446 -13.531 1.00 78.06 127 LYS A N 1
ATOM 946 C CA . LYS A 1 127 ? 13.403 -2.604 -12.703 1.00 78.06 127 LYS A CA 1
ATOM 947 C C . LYS A 1 127 ? 12.206 -3.548 -12.667 1.00 78.06 127 LYS A C 1
ATOM 949 O O . LYS A 1 127 ? 11.220 -3.291 -11.975 1.00 78.06 127 LYS A O 1
ATOM 954 N N . ILE A 1 128 ? 12.287 -4.627 -13.440 1.00 81.88 128 ILE A N 1
ATOM 955 C CA . ILE A 1 128 ? 11.238 -5.646 -13.489 1.00 81.88 128 ILE A CA 1
ATOM 956 C C . ILE A 1 128 ? 11.461 -6.668 -12.382 1.00 81.88 128 ILE A C 1
ATOM 958 O O . ILE A 1 128 ? 12.536 -7.257 -12.279 1.00 81.88 128 ILE A O 1
ATOM 962 N N . VAL A 1 129 ? 10.424 -6.901 -11.585 1.00 77.12 129 VAL A N 1
ATOM 963 C CA . VAL A 1 129 ? 10.407 -7.930 -10.546 1.00 77.12 129 VAL A CA 1
ATOM 964 C C . VAL A 1 129 ? 9.308 -8.927 -10.901 1.00 77.12 129 VAL A C 1
ATOM 966 O O . VAL A 1 129 ? 8.121 -8.596 -10.895 1.00 77.12 129 VAL A O 1
ATOM 969 N N . GLY A 1 130 ? 9.719 -10.139 -11.276 1.00 69.88 130 GLY A N 1
ATOM 970 C CA . GLY A 1 130 ? 8.809 -11.259 -11.507 1.00 69.88 130 GLY A CA 1
ATOM 971 C C . GLY A 1 130 ? 8.453 -11.920 -10.184 1.00 69.88 130 GLY A C 1
ATOM 972 O O . GLY A 1 130 ? 9.339 -12.172 -9.368 1.00 69.88 130 GLY A O 1
ATOM 973 N N . LEU A 1 131 ? 7.167 -12.173 -9.969 1.00 65.69 131 LEU A N 1
ATOM 974 C CA . LEU A 1 131 ? 6.666 -12.791 -8.750 1.00 65.69 131 LEU A CA 1
ATOM 975 C C . LEU A 1 131 ? 5.884 -14.037 -9.131 1.00 65.69 131 LEU A C 1
ATOM 977 O O . LEU A 1 131 ? 4.851 -13.959 -9.798 1.00 65.69 131 LEU A O 1
ATOM 981 N N . GLU A 1 132 ? 6.403 -15.182 -8.711 1.00 60.81 132 GLU A N 1
ATOM 982 C CA . GLU A 1 132 ? 5.720 -16.460 -8.833 1.00 60.81 132 GLU A CA 1
ATOM 983 C C . GLU A 1 132 ? 5.075 -16.766 -7.484 1.00 60.81 132 GLU A C 1
ATOM 985 O O . GLU A 1 132 ? 5.744 -16.845 -6.452 1.00 60.81 132 GLU A O 1
ATOM 990 N N . THR A 1 133 ? 3.749 -16.835 -7.475 1.00 53.06 133 THR A N 1
ATOM 991 C CA . THR A 1 133 ? 2.981 -17.321 -6.336 1.00 53.06 133 THR A CA 1
ATOM 992 C C . THR A 1 133 ? 3.132 -18.839 -6.318 1.00 53.06 133 THR A C 1
ATOM 994 O O . THR A 1 133 ? 2.507 -19.538 -7.113 1.00 53.06 133 THR A O 1
ATOM 997 N N . ASP A 1 134 ? 4.019 -19.338 -5.453 1.00 47.28 134 ASP A N 1
ATOM 998 C CA . ASP A 1 134 ? 4.191 -20.778 -5.239 1.00 47.28 134 ASP A CA 1
ATOM 999 C C . ASP A 1 134 ? 2.838 -21.362 -4.800 1.00 47.28 134 ASP A C 1
ATOM 1001 O O . ASP A 1 134 ? 2.204 -20.844 -3.871 1.00 47.28 134 ASP A O 1
ATOM 1005 N N . ARG A 1 135 ? 2.338 -22.346 -5.549 1.00 42.69 135 ARG A N 1
ATOM 1006 C CA . ARG A 1 135 ? 0.949 -22.818 -5.477 1.00 42.69 135 ARG A CA 1
ATOM 1007 C C . ARG A 1 135 ? 0.857 -24.229 -4.929 1.00 42.69 135 ARG A C 1
ATOM 1009 O O . ARG A 1 135 ? 1.647 -25.084 -5.380 1.00 42.69 135 ARG A O 1
#

pLDDT: mean 81.35, std 13.45, range [41.66, 96.06]

Sequence (135 aa):
MDIYSIGPDREIQSQIEELTNRLAVLQAKEATLRNSCLRWQYAGDGLVSLIKAGGTFFAGGTGVVVGVDGKTGKEVWQGTVTGDAVGLAVSDGRLLVSTNEGPIYCFVLDCNTGRLAFELARNSEFKIVGLETDR

Secondary structure (DSSP, 8-state):
------PPPHHHHHHHHHHHHHHHHHHHHHHHHHHHH-S-----TTEEEEEEETTEEEEEEEEEEEEEETTT--EEEEEEEEEEEEEEEEETTEEEEEETTSPEEEEEET-TTSHHHHHHHHHSSSEEEEE----

Foldseek 3Di:
DDDPPVDPDVVVVVVVVVVVVVVVVVVVVVVVVCVVPDQDDADDPQFQDWDDDDQWIWTWGAQKIFIAGNRYRDTPDMDGDHATQNDWDDDDQWIWTDHPVGAIEIERHQPVPCVVLVVCVVPDPHHYDYDDDPD